Protein AF-T2IXF7-F1 (afdb_monomer_lite)

pLDDT: mean 86.43, std 7.46, range [67.62, 96.06]

Structure (mmCIF, N/CA/C/O backbone):
data_AF-T2IXF7-F1
#
_entry.id   AF-T2IXF7-F1
#
loop_
_atom_site.group_PDB
_atom_site.id
_atom_site.type_symbol
_atom_site.label_atom_id
_atom_site.label_alt_id
_atom_site.label_comp_id
_atom_site.label_asym_id
_atom_site.label_entity_id
_atom_site.label_seq_id
_atom_site.pdbx_PDB_ins_code
_atom_site.Cartn_x
_atom_site.Cartn_y
_atom_site.Cartn_z
_atom_site.occupancy
_atom_site.B_iso_or_equiv
_atom_site.auth_seq_id
_atom_site.auth_comp_id
_atom_site.auth_asym_id
_atom_site.auth_atom_id
_atom_site.pdbx_PDB_model_num
ATOM 1 N N . MET A 1 1 ? 11.975 3.151 -16.600 1.00 67.62 1 MET A N 1
ATOM 2 C CA . MET A 1 1 ? 11.250 3.579 -15.386 1.00 67.62 1 MET A CA 1
ATOM 3 C C . MET A 1 1 ? 10.549 2.363 -14.819 1.00 67.62 1 MET A C 1
ATOM 5 O O . MET A 1 1 ? 9.903 1.658 -15.586 1.00 67.62 1 MET A O 1
ATOM 9 N N . ARG A 1 2 ? 10.739 2.074 -13.529 1.00 76.69 2 ARG A N 1
ATOM 10 C CA . ARG 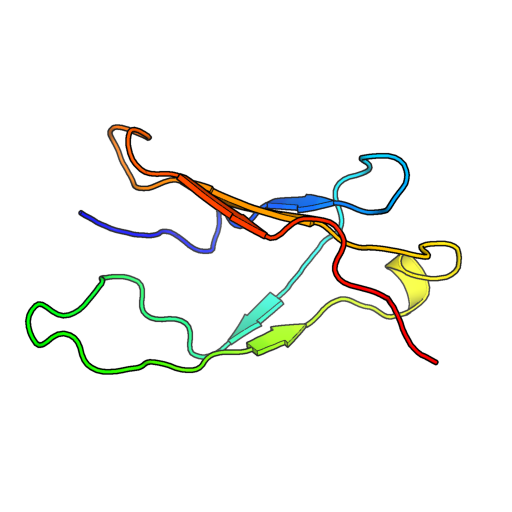A 1 2 ? 10.253 0.846 -12.887 1.00 76.69 2 ARG A CA 1
ATOM 11 C C . ARG A 1 2 ? 9.535 1.193 -11.592 1.00 76.69 2 ARG A C 1
ATOM 13 O O . ARG A 1 2 ? 10.035 2.027 -10.842 1.00 76.69 2 ARG A O 1
ATOM 20 N N . PHE A 1 3 ? 8.416 0.532 -11.320 1.00 76.88 3 PHE A N 1
ATOM 21 C CA . PHE A 1 3 ? 7.711 0.654 -10.050 1.00 76.88 3 PHE A CA 1
ATOM 22 C C . PHE A 1 3 ? 7.928 -0.609 -9.230 1.00 76.88 3 PHE A C 1
ATOM 24 O O . PHE A 1 3 ? 7.455 -1.694 -9.564 1.00 76.88 3 PHE A O 1
ATOM 31 N N . LEU A 1 4 ? 8.673 -0.468 -8.138 1.00 81.06 4 LEU A N 1
ATOM 32 C CA . LEU A 1 4 ? 8.889 -1.562 -7.205 1.00 81.06 4 LEU A CA 1
ATOM 33 C C . LEU A 1 4 ? 7.786 -1.517 -6.152 1.00 81.06 4 LEU A C 1
ATOM 35 O O . LEU A 1 4 ? 7.845 -0.709 -5.236 1.00 81.06 4 LEU A O 1
ATOM 39 N N . TYR A 1 5 ? 6.782 -2.390 -6.242 1.00 79.38 5 TYR A N 1
ATOM 40 C CA . TYR A 1 5 ? 5.686 -2.404 -5.257 1.00 79.38 5 TYR A CA 1
ATOM 41 C C . TYR A 1 5 ? 6.107 -2.832 -3.852 1.00 79.38 5 TYR A C 1
ATOM 43 O O . TYR A 1 5 ? 5.337 -2.655 -2.915 1.00 79.38 5 TYR A O 1
ATOM 51 N N . SER A 1 6 ? 7.334 -3.330 -3.678 1.00 79.38 6 SER A N 1
ATOM 52 C CA . SER A 1 6 ? 7.968 -3.417 -2.359 1.00 79.38 6 SER A CA 1
ATOM 53 C C . SER A 1 6 ? 8.100 -2.052 -1.677 1.00 79.38 6 SER A C 1
ATOM 55 O O . SER A 1 6 ? 8.270 -1.998 -0.466 1.00 79.38 6 SER A O 1
ATOM 57 N N . PHE A 1 7 ? 8.045 -0.958 -2.441 1.00 84.81 7 PHE A N 1
ATOM 58 C CA . PHE A 1 7 ? 8.063 0.422 -1.956 1.00 84.81 7 PHE A CA 1
ATOM 59 C C . PHE A 1 7 ? 6.669 1.053 -1.935 1.00 84.81 7 PHE A C 1
ATOM 61 O O . PHE A 1 7 ? 6.559 2.258 -1.723 1.00 84.81 7 PHE A O 1
ATOM 68 N N . LEU A 1 8 ? 5.602 0.270 -2.155 1.00 90.81 8 LEU A N 1
ATOM 69 C CA . LEU A 1 8 ? 4.247 0.767 -1.956 1.00 90.81 8 LEU A CA 1
ATOM 70 C C . LEU A 1 8 ? 4.063 1.078 -0.471 1.00 90.81 8 LEU A C 1
ATOM 72 O O . LEU A 1 8 ? 3.951 0.182 0.364 1.00 90.81 8 LEU A O 1
ATOM 76 N N . GLU A 1 9 ? 4.007 2.362 -0.159 1.00 93.81 9 GLU A N 1
ATOM 77 C CA . GLU A 1 9 ? 3.686 2.843 1.166 1.00 93.81 9 GLU A CA 1
ATOM 78 C C . GLU A 1 9 ? 2.167 2.921 1.296 1.00 93.81 9 GLU A C 1
ATOM 80 O O . GLU A 1 9 ? 1.495 3.637 0.551 1.00 93.81 9 GLU A O 1
ATOM 85 N N . VAL A 1 10 ? 1.629 2.181 2.260 1.00 94.88 10 VAL A N 1
ATOM 86 C CA . VAL A 1 10 ? 0.232 2.278 2.670 1.00 94.88 10 VAL A CA 1
ATOM 87 C C . VAL A 1 10 ? 0.197 2.924 4.041 1.00 94.88 10 VAL A C 1
ATOM 89 O O . VAL A 1 10 ? 0.830 2.425 4.967 1.00 94.88 10 VAL A O 1
ATOM 92 N N . LYS A 1 11 ? -0.542 4.020 4.180 1.00 95.75 11 LYS A N 1
ATOM 93 C CA . LYS A 1 11 ? -0.719 4.731 5.447 1.00 95.75 11 LYS A CA 1
ATOM 94 C C . LYS A 1 11 ? -2.184 4.842 5.824 1.00 95.75 11 LYS A C 1
ATOM 96 O O . LYS A 1 11 ? -3.043 5.004 4.958 1.00 95.75 11 LYS A O 1
ATOM 101 N N . ASP A 1 12 ? -2.444 4.779 7.119 1.00 94.69 12 ASP A N 1
ATOM 102 C CA . ASP A 1 12 ? -3.761 5.011 7.698 1.00 94.69 12 ASP A CA 1
ATOM 103 C C . ASP A 1 12 ? -4.074 6.507 7.865 1.00 94.69 12 ASP A C 1
ATOM 105 O O . ASP A 1 12 ? -3.257 7.376 7.543 1.00 94.69 12 ASP A O 1
ATOM 109 N N . SER A 1 13 ? -5.257 6.824 8.395 1.00 92.75 13 SER A N 1
ATOM 110 C CA . SER A 1 13 ? -5.696 8.211 8.594 1.00 92.75 13 SER A CA 1
ATOM 111 C C . SER A 1 13 ? -4.857 8.999 9.611 1.00 92.75 13 SER A C 1
ATOM 113 O O . SER A 1 13 ? -4.959 10.220 9.664 1.00 92.75 13 SER A O 1
ATOM 115 N N . GLN A 1 14 ? -4.037 8.324 10.422 1.00 92.44 14 GLN A N 1
ATOM 116 C CA . GLN A 1 14 ? -3.097 8.926 11.374 1.00 92.44 14 GLN A CA 1
ATOM 117 C C . GLN A 1 14 ? -1.671 9.021 10.797 1.00 92.44 14 GLN A C 1
ATOM 119 O O . GLN A 1 14 ? -0.743 9.429 11.493 1.00 92.44 14 GLN A O 1
ATOM 124 N N . GLY A 1 15 ? -1.471 8.626 9.534 1.00 92.31 15 GLY A N 1
ATOM 125 C CA . GLY A 1 15 ? -0.167 8.588 8.874 1.00 92.31 15 GLY A CA 1
ATOM 126 C C . GLY A 1 15 ? 0.699 7.386 9.261 1.00 92.31 15 GLY A C 1
ATOM 127 O O . GLY A 1 15 ? 1.874 7.345 8.887 1.00 92.31 15 GLY A O 1
ATOM 128 N N . ARG A 1 16 ? 0.153 6.401 9.988 1.00 93.12 16 ARG A N 1
ATOM 129 C CA . ARG A 1 16 ? 0.872 5.182 10.385 1.00 93.12 16 ARG A CA 1
ATOM 130 C C . ARG A 1 16 ? 0.991 4.247 9.190 1.00 93.12 16 ARG A C 1
ATOM 132 O O . ARG A 1 16 ? -0.002 3.980 8.517 1.00 93.12 16 ARG A O 1
ATOM 139 N N . ALA A 1 17 ? 2.193 3.733 8.946 1.00 93.94 17 ALA A N 1
ATOM 140 C CA . ALA A 1 17 ? 2.423 2.760 7.885 1.00 93.94 17 ALA A CA 1
ATOM 141 C C . ALA A 1 17 ? 1.746 1.417 8.214 1.00 93.94 17 ALA A C 1
ATOM 143 O O . ALA A 1 17 ? 1.866 0.910 9.330 1.00 93.94 17 ALA A O 1
ATOM 144 N N . LEU A 1 18 ? 1.062 0.836 7.229 1.00 93.81 18 LEU A N 1
ATOM 145 C CA . LEU A 1 18 ? 0.397 -0.459 7.311 1.00 93.81 18 LEU A CA 1
ATOM 146 C C . LEU A 1 18 ? 1.098 -1.457 6.396 1.00 93.81 18 LEU A C 1
ATOM 148 O O . LEU A 1 18 ? 1.469 -1.141 5.265 1.00 93.81 18 LEU A O 1
ATOM 152 N N . SER A 1 19 ? 1.227 -2.695 6.863 1.00 92.50 19 SER A N 1
ATOM 153 C CA . SER A 1 19 ? 1.660 -3.790 6.002 1.00 92.50 19 SER A CA 1
ATOM 154 C C . SER A 1 19 ? 0.592 -4.096 4.956 1.00 92.50 19 SER A C 1
ATOM 156 O O . SER A 1 19 ? -0.592 -4.225 5.276 1.00 92.50 19 SER A O 1
ATOM 158 N N . ALA A 1 20 ? 1.029 -4.269 3.713 1.00 92.12 20 ALA A N 1
ATOM 159 C CA . ALA A 1 20 ? 0.173 -4.636 2.600 1.00 92.12 20 ALA A CA 1
ATOM 160 C C . ALA A 1 20 ? 0.858 -5.682 1.718 1.00 92.12 20 ALA A C 1
ATOM 162 O O . ALA A 1 20 ? 2.080 -5.705 1.583 1.00 92.12 20 ALA A O 1
ATOM 163 N N . ILE A 1 21 ? 0.053 -6.545 1.110 1.00 91.19 21 ILE A N 1
ATOM 164 C CA . ILE A 1 21 ? 0.496 -7.543 0.139 1.00 91.19 21 ILE A CA 1
ATOM 165 C C . ILE A 1 21 ? -0.002 -7.095 -1.226 1.00 91.19 21 ILE A C 1
ATOM 167 O O . ILE A 1 21 ? -1.190 -6.819 -1.397 1.00 91.19 21 ILE A O 1
ATOM 171 N N . THR A 1 22 ? 0.897 -7.033 -2.199 1.00 89.44 22 THR A N 1
ATOM 172 C CA . THR A 1 22 ? 0.549 -6.714 -3.581 1.00 89.44 22 THR A CA 1
ATOM 173 C C . THR A 1 22 ? 0.489 -7.983 -4.419 1.00 89.44 22 THR A C 1
ATOM 175 O O . THR A 1 22 ? 1.367 -8.838 -4.348 1.00 89.44 22 THR A O 1
ATOM 178 N N . GLU A 1 23 ? -0.571 -8.128 -5.207 1.00 88.81 23 GLU A N 1
ATOM 179 C CA . GLU A 1 23 ? -0.782 -9.279 -6.083 1.00 88.81 23 GLU A CA 1
ATOM 180 C C . GLU A 1 23 ? -1.091 -8.813 -7.495 1.00 88.81 23 GLU A C 1
ATOM 182 O O . GLU A 1 23 ? -2.007 -8.017 -7.707 1.00 88.81 23 GLU A O 1
ATOM 187 N N . GLY A 1 24 ? -0.334 -9.345 -8.459 1.00 80.75 24 GLY A N 1
ATOM 188 C CA . GLY A 1 24 ? -0.545 -9.065 -9.872 1.00 80.75 24 GLY A CA 1
ATOM 189 C C . GLY A 1 24 ? -0.490 -7.577 -10.180 1.00 80.75 24 GLY A C 1
ATOM 190 O O . GLY A 1 24 ? -1.374 -7.114 -10.871 1.00 80.75 24 GLY A O 1
ATOM 191 N N . LEU A 1 25 ? 0.482 -6.841 -9.623 1.00 80.62 25 LEU A N 1
ATOM 192 C CA . LEU A 1 25 ? 0.848 -5.472 -10.003 1.00 80.62 25 LEU A CA 1
ATOM 193 C C . LEU A 1 25 ? 2.115 -5.531 -10.901 1.00 80.62 25 LEU A C 1
ATOM 195 O O . LEU A 1 25 ? 3.049 -6.271 -10.579 1.00 80.62 25 LEU A O 1
ATOM 199 N N . LEU A 1 26 ? 2.160 -4.814 -12.037 1.00 74.19 26 LEU A N 1
ATOM 200 C CA . LEU A 1 26 ? 3.268 -4.887 -13.017 1.00 74.19 26 LEU A CA 1
ATOM 201 C C . LEU A 1 26 ? 4.521 -4.149 -12.552 1.00 74.19 26 LEU A C 1
ATOM 203 O O . LEU A 1 26 ? 4.493 -2.941 -12.356 1.00 74.19 26 LEU A O 1
ATOM 207 N N . GLN A 1 27 ? 5.652 -4.841 -12.437 1.00 72.56 27 GLN A N 1
ATOM 208 C CA . GLN A 1 27 ? 6.899 -4.198 -11.993 1.00 72.56 27 GLN A CA 1
ATOM 209 C C . GLN A 1 27 ? 7.354 -3.062 -12.931 1.00 72.56 27 GLN A C 1
ATOM 211 O O . GLN A 1 27 ? 8.048 -2.141 -12.507 1.00 72.56 27 GLN A O 1
ATOM 216 N N . GLU A 1 28 ? 6.962 -3.108 -14.203 1.00 74.44 28 GLU A N 1
ATOM 217 C CA . GLU A 1 28 ? 7.292 -2.110 -15.220 1.00 74.44 28 GLU A CA 1
ATOM 218 C C . GLU A 1 28 ? 6.020 -1.641 -15.918 1.00 74.44 28 GLU A C 1
ATOM 220 O O . GLU A 1 28 ? 5.170 -2.457 -16.274 1.00 74.44 28 GLU A O 1
ATOM 225 N N . LEU A 1 29 ? 5.893 -0.326 -16.121 1.00 71.81 29 LEU A N 1
ATOM 226 C CA . LEU A 1 29 ? 4.804 0.206 -16.933 1.00 71.81 29 LEU A CA 1
ATOM 227 C C . LEU A 1 29 ? 5.048 -0.167 -18.398 1.00 71.81 29 LEU A C 1
ATOM 229 O O . LEU A 1 29 ? 6.104 0.181 -18.937 1.00 71.81 29 LEU A O 1
ATOM 233 N N . PRO A 1 30 ? 4.096 -0.843 -19.054 1.00 70.06 30 PRO A N 1
ATOM 234 C CA . PRO A 1 30 ? 4.250 -1.204 -20.445 1.00 70.06 30 PRO A CA 1
ATOM 235 C C . PRO A 1 30 ? 4.109 0.053 -21.328 1.00 70.06 30 PRO A C 1
ATOM 237 O O . PRO A 1 30 ? 3.380 0.989 -20.989 1.00 70.06 30 PRO A O 1
ATOM 240 N N . PRO A 1 31 ? 4.813 0.111 -22.470 1.00 72.38 31 PRO A N 1
ATOM 241 C CA . PRO A 1 31 ? 4.864 1.303 -23.320 1.00 72.38 31 PRO A CA 1
ATOM 242 C C . PRO A 1 31 ? 3.562 1.577 -24.092 1.00 72.38 31 PRO A C 1
ATOM 244 O O . PRO A 1 31 ? 3.417 2.641 -24.684 1.00 72.38 31 PRO A O 1
ATOM 247 N N . ASN A 1 32 ? 2.625 0.628 -24.112 1.00 78.12 32 ASN A N 1
ATOM 248 C CA . ASN A 1 32 ? 1.421 0.625 -24.948 1.00 78.12 32 ASN A CA 1
ATOM 249 C C . ASN A 1 32 ? 0.187 1.281 -24.296 1.00 78.12 32 ASN A C 1
ATOM 251 O O . ASN A 1 32 ? -0.909 1.164 -24.837 1.00 78.12 32 ASN A O 1
ATOM 255 N N . SER A 1 33 ? 0.346 1.975 -23.163 1.00 71.44 33 SER A N 1
ATOM 256 C CA . SER A 1 33 ? -0.750 2.650 -22.440 1.00 71.44 33 SER A CA 1
ATOM 257 C C . SER A 1 33 ? -1.924 1.734 -22.061 1.00 71.44 33 SER A C 1
ATOM 259 O O . SER A 1 33 ? -3.032 2.215 -21.827 1.00 71.44 33 SER A O 1
ATOM 261 N N . GLU A 1 34 ? -1.705 0.420 -21.987 1.00 78.19 34 GLU A N 1
ATOM 262 C CA . GLU A 1 34 ? -2.738 -0.512 -21.547 1.00 78.19 34 GLU A CA 1
ATOM 263 C C . GLU A 1 34 ? -3.046 -0.336 -20.059 1.00 78.19 34 GLU A C 1
ATOM 265 O O . GLU A 1 34 ? -2.160 -0.140 -19.222 1.00 78.19 34 GLU A O 1
ATOM 270 N N . ASN A 1 35 ? -4.333 -0.440 -19.727 1.00 76.81 35 ASN A N 1
ATOM 271 C CA . ASN A 1 35 ? -4.776 -0.443 -18.343 1.00 76.81 35 ASN A CA 1
ATOM 272 C C . ASN A 1 35 ? -4.398 -1.764 -17.687 1.00 76.81 35 ASN A C 1
ATOM 274 O O . ASN A 1 35 ? -4.707 -2.839 -18.202 1.00 76.81 35 ASN A O 1
ATOM 278 N N . PHE A 1 36 ? -3.803 -1.674 -16.503 1.00 76.50 36 PHE A N 1
ATOM 279 C CA . PHE A 1 36 ? -3.435 -2.841 -15.728 1.00 76.50 36 PHE A CA 1
ATOM 280 C C . PHE A 1 36 ? -4.071 -2.812 -14.341 1.00 76.50 36 PHE A C 1
ATOM 282 O O . PHE A 1 36 ? -4.171 -1.764 -13.704 1.00 76.50 36 PHE A O 1
ATOM 289 N N . VAL A 1 37 ? -4.504 -3.983 -13.878 1.00 82.00 37 VAL A N 1
ATOM 290 C CA . VAL A 1 37 ? -5.219 -4.148 -12.613 1.00 82.00 37 VAL A CA 1
ATOM 291 C C . VAL A 1 37 ? -4.455 -5.131 -11.745 1.00 82.00 37 VAL A C 1
ATOM 293 O O . VAL A 1 37 ? -4.229 -6.269 -12.145 1.00 82.00 37 VAL A O 1
ATOM 296 N N . GLY A 1 38 ? -4.134 -4.707 -10.527 1.00 84.69 38 GLY A N 1
ATOM 297 C CA . GLY A 1 38 ? -3.662 -5.592 -9.470 1.00 84.69 38 GLY A CA 1
ATOM 298 C C . GLY A 1 38 ? -4.405 -5.349 -8.168 1.00 84.69 38 GLY A C 1
ATOM 299 O O . GLY A 1 38 ? -5.315 -4.520 -8.088 1.00 84.69 38 GLY A O 1
ATOM 300 N N . LYS A 1 39 ? -4.035 -6.107 -7.141 1.00 90.44 39 LYS A N 1
ATOM 301 C CA . LYS A 1 39 ? -4.689 -6.081 -5.832 1.00 90.44 39 LYS A CA 1
ATOM 302 C C . LYS A 1 39 ? -3.699 -5.677 -4.754 1.00 90.44 39 LYS A C 1
ATOM 304 O O . LYS A 1 39 ? -2.560 -6.135 -4.746 1.00 90.44 39 LYS A O 1
ATOM 309 N N . VAL A 1 40 ? -4.174 -4.868 -3.815 1.00 90.94 40 VAL A N 1
ATOM 310 C CA . VAL A 1 40 ? -3.485 -4.558 -2.561 1.00 90.94 40 VAL A CA 1
ATOM 311 C C . VAL A 1 40 ? -4.333 -5.140 -1.437 1.00 90.94 40 VAL A C 1
ATOM 313 O O . VAL A 1 40 ? -5.489 -4.760 -1.269 1.00 90.94 40 VAL A O 1
ATOM 316 N N . LYS A 1 41 ? -3.786 -6.103 -0.698 1.00 92.50 41 LYS A N 1
ATOM 317 C CA . LYS A 1 41 ? -4.444 -6.749 0.439 1.00 92.50 41 LYS A CA 1
ATOM 318 C C . LYS A 1 41 ? -3.851 -6.211 1.728 1.00 92.50 41 LYS A C 1
ATOM 320 O O . LYS A 1 41 ? -2.642 -6.283 1.929 1.00 92.50 41 LYS A O 1
ATOM 325 N N . ILE A 1 42 ? -4.708 -5.714 2.608 1.00 92.50 42 ILE A N 1
ATOM 326 C CA . ILE A 1 42 ? -4.321 -5.185 3.914 1.00 92.50 42 ILE A CA 1
ATOM 327 C C . ILE A 1 42 ? -5.046 -6.028 4.971 1.00 92.50 42 ILE A C 1
ATOM 329 O O . ILE A 1 42 ? -6.268 -6.176 4.876 1.00 92.50 42 ILE A O 1
ATOM 333 N N . PRO A 1 43 ? -4.340 -6.616 5.953 1.00 92.12 43 PRO A N 1
ATOM 334 C CA . PRO A 1 43 ? -4.983 -7.331 7.050 1.00 92.12 43 PRO A CA 1
ATOM 335 C C . PRO A 1 43 ? -5.974 -6.429 7.794 1.00 92.12 43 PRO A C 1
ATOM 337 O O . PRO A 1 43 ? -5.606 -5.350 8.253 1.00 92.12 43 PRO A O 1
ATOM 340 N N . SER A 1 44 ? -7.221 -6.878 7.954 1.00 89.00 44 SER A N 1
ATOM 341 C CA . SER A 1 44 ? -8.306 -6.075 8.544 1.00 89.00 44 SER A CA 1
ATOM 342 C C . SER A 1 44 ? -7.998 -5.580 9.959 1.00 89.00 44 SER A C 1
ATOM 344 O O . SER 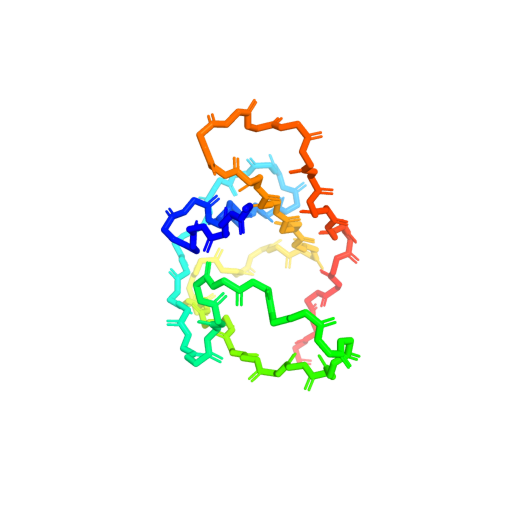A 1 44 ? -8.346 -4.452 10.296 1.00 89.00 44 SER A O 1
ATOM 346 N N . ALA A 1 45 ? -7.266 -6.372 10.749 1.00 89.62 45 ALA A N 1
ATOM 347 C CA . ALA A 1 45 ? -6.820 -6.000 12.091 1.00 89.62 45 ALA A CA 1
ATOM 348 C C . ALA A 1 45 ? -5.981 -4.706 12.124 1.00 89.62 45 ALA A C 1
ATOM 350 O O . ALA A 1 45 ? -5.956 -4.025 13.146 1.00 89.62 45 ALA A O 1
ATOM 351 N N . LEU A 1 46 ? -5.324 -4.345 11.015 1.00 90.38 46 LEU A N 1
ATOM 352 C CA . LEU A 1 46 ? -4.532 -3.118 10.892 1.00 90.38 46 LEU A CA 1
ATOM 353 C C . LEU A 1 46 ? -5.380 -1.886 10.524 1.00 90.38 46 LEU A C 1
ATOM 355 O O . LEU A 1 46 ? -4.888 -0.766 10.603 1.00 90.38 46 LEU A O 1
ATOM 359 N N . ILE A 1 47 ? -6.646 -2.076 10.132 1.00 88.06 47 ILE A N 1
ATOM 360 C CA . ILE A 1 47 ? -7.550 -1.021 9.631 1.00 88.06 47 ILE A CA 1
ATOM 361 C C . ILE A 1 47 ? -8.684 -0.722 10.635 1.00 88.06 47 ILE A C 1
ATOM 363 O O . ILE A 1 47 ? -9.595 0.053 10.348 1.00 88.06 47 ILE A O 1
ATOM 367 N N . ASN A 1 48 ? -8.650 -1.319 11.832 1.00 80.00 48 ASN A N 1
ATOM 368 C CA . ASN A 1 48 ? -9.767 -1.302 12.787 1.00 80.00 48 ASN A CA 1
ATOM 369 C C . ASN A 1 48 ? -10.260 0.093 13.211 1.00 80.00 48 ASN A C 1
ATOM 371 O O . ASN A 1 48 ? -11.439 0.221 13.527 1.00 80.00 48 ASN A O 1
ATOM 375 N N . ASP A 1 49 ? -9.435 1.135 13.140 1.00 81.00 49 ASP A N 1
ATOM 376 C CA . ASP A 1 49 ? -9.849 2.511 13.470 1.00 81.00 49 ASP A CA 1
ATOM 377 C C . ASP A 1 49 ? -9.625 3.499 12.317 1.00 81.00 49 ASP A C 1
ATOM 379 O O . ASP A 1 49 ? -9.880 4.695 12.458 1.00 81.00 49 ASP A O 1
ATOM 383 N N . SER A 1 50 ? -9.141 3.022 11.166 1.00 88.25 50 SER A N 1
ATOM 384 C CA . SER A 1 50 ? -8.826 3.906 10.047 1.00 88.25 50 SER A CA 1
ATOM 385 C C . SER A 1 50 ? -10.074 4.234 9.244 1.00 88.25 50 SER A C 1
ATOM 387 O O . SER A 1 50 ? -10.765 3.338 8.762 1.00 88.25 50 SER A O 1
ATOM 389 N N . GLN A 1 51 ? -10.330 5.525 9.054 1.00 91.19 51 GLN A N 1
ATOM 390 C CA . GLN A 1 51 ? -11.429 6.015 8.214 1.00 91.19 51 GLN A CA 1
ATOM 391 C C . GLN A 1 51 ? -11.001 6.140 6.752 1.00 91.19 51 GLN A C 1
ATOM 393 O O . GLN A 1 51 ? -11.803 5.947 5.838 1.00 91.19 51 GLN A O 1
ATOM 398 N N . THR A 1 52 ? -9.725 6.454 6.533 1.00 95.19 52 THR A N 1
ATOM 399 C CA . THR A 1 52 ? -9.144 6.628 5.206 1.00 95.19 52 THR A CA 1
ATOM 400 C C . THR A 1 52 ? -7.789 5.947 5.106 1.00 95.19 52 THR A C 1
ATOM 402 O O . THR A 1 52 ? -7.123 5.697 6.108 1.00 95.19 52 THR A O 1
ATOM 405 N N . LEU A 1 53 ? -7.382 5.625 3.886 1.00 95.25 53 LEU A N 1
ATOM 406 C CA . LEU A 1 53 ? -6.047 5.148 3.562 1.00 95.25 53 LEU A CA 1
ATOM 407 C C . LEU A 1 53 ? -5.394 6.099 2.561 1.00 95.25 53 LEU A C 1
ATOM 409 O O . LEU A 1 53 ? -6.065 6.814 1.811 1.00 95.25 53 LEU A O 1
ATOM 413 N N . SER A 1 54 ? -4.069 6.085 2.530 1.00 96.06 54 SER A N 1
ATOM 414 C CA . SER A 1 54 ? -3.293 6.725 1.475 1.00 96.06 54 SER A CA 1
ATOM 415 C C . SER A 1 54 ? -2.227 5.781 0.960 1.00 96.06 54 SER A C 1
ATOM 417 O O . SER A 1 54 ? -1.576 5.080 1.737 1.00 96.06 54 SER A O 1
ATOM 419 N N . PHE A 1 55 ? -2.095 5.736 -0.359 1.00 94.44 55 PHE A N 1
ATOM 420 C CA . PHE A 1 55 ? -1.107 4.945 -1.068 1.00 94.44 55 PHE A CA 1
ATOM 421 C C . PHE A 1 55 ? -0.108 5.891 -1.718 1.00 94.44 55 PHE A C 1
ATOM 423 O O . PHE 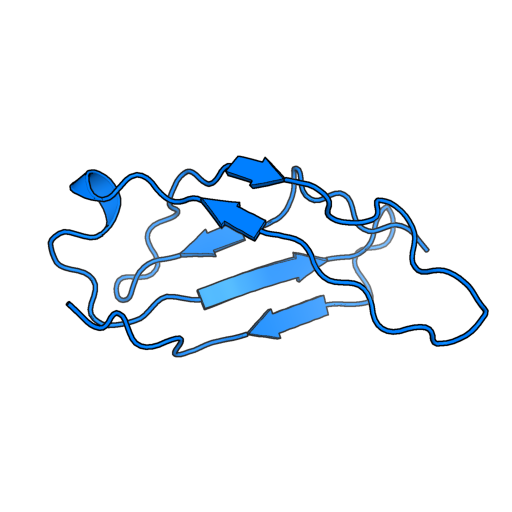A 1 55 ? -0.486 6.878 -2.356 1.00 94.44 55 PHE A O 1
ATOM 430 N N . ASN A 1 56 ? 1.167 5.575 -1.565 1.00 93.69 56 ASN A N 1
ATOM 431 C CA . ASN A 1 56 ? 2.250 6.301 -2.194 1.00 93.69 56 ASN A CA 1
ATOM 432 C C . ASN A 1 56 ? 3.236 5.309 -2.805 1.00 93.69 56 ASN A C 1
ATOM 434 O O . ASN A 1 56 ? 3.634 4.341 -2.161 1.00 93.69 56 ASN A O 1
ATOM 438 N N . LEU A 1 57 ? 3.610 5.543 -4.054 1.00 90.38 57 LEU A N 1
ATOM 439 C CA . LEU A 1 57 ? 4.572 4.725 -4.767 1.00 90.38 57 LEU A CA 1
ATOM 440 C C . LEU A 1 57 ? 5.442 5.616 -5.645 1.00 90.38 57 LEU A C 1
ATOM 442 O O . LEU A 1 57 ? 4.933 6.366 -6.477 1.00 90.38 57 LEU A O 1
ATOM 446 N N . THR A 1 58 ? 6.753 5.506 -5.478 1.00 88.94 58 THR A N 1
ATOM 447 C CA . THR A 1 58 ? 7.738 6.220 -6.290 1.00 88.94 58 THR A CA 1
ATOM 448 C C . THR A 1 58 ? 8.412 5.280 -7.281 1.00 88.94 58 THR A C 1
ATOM 450 O O . THR A 1 58 ? 8.482 4.063 -7.077 1.00 88.94 58 THR A O 1
ATOM 453 N N . ASP A 1 59 ? 8.880 5.836 -8.394 1.00 86.62 59 ASP A N 1
ATOM 454 C CA . ASP A 1 59 ? 9.686 5.092 -9.352 1.00 86.62 59 ASP A CA 1
ATOM 455 C C . ASP A 1 59 ? 11.123 4.866 -8.845 1.00 86.62 59 ASP A C 1
ATOM 457 O O . ASP A 1 59 ? 11.638 5.576 -7.984 1.00 86.62 59 ASP A O 1
ATOM 461 N N . TYR A 1 60 ? 11.793 3.851 -9.390 1.00 83.06 60 TYR A N 1
ATOM 462 C CA . TYR A 1 60 ? 13.170 3.491 -9.041 1.00 83.06 60 TYR A CA 1
ATOM 463 C C . TYR A 1 60 ? 14.105 3.584 -10.262 1.00 83.06 60 TYR A C 1
ATOM 465 O O . TYR A 1 60 ? 13.683 3.222 -11.371 1.00 83.06 60 TYR A O 1
ATOM 473 N N . PRO A 1 61 ? 15.386 3.982 -10.086 1.00 86.62 61 PRO A N 1
ATOM 474 C CA . PRO A 1 61 ? 16.035 4.405 -8.831 1.00 86.62 61 PRO A CA 1
ATOM 475 C C . PRO A 1 61 ? 15.852 5.878 -8.463 1.00 86.62 61 PRO A C 1
ATOM 477 O O . PRO A 1 61 ? 16.059 6.242 -7.308 1.00 86.62 61 PRO A O 1
ATOM 480 N N . ASP A 1 62 ? 15.462 6.705 -9.428 1.00 86.75 62 ASP A N 1
ATOM 481 C CA . ASP A 1 62 ? 15.550 8.161 -9.323 1.00 86.75 62 ASP A CA 1
ATOM 482 C C . ASP A 1 62 ? 14.465 8.811 -8.443 1.00 86.75 62 ASP A C 1
ATOM 484 O O . ASP A 1 62 ? 14.656 9.955 -8.035 1.00 86.75 62 ASP A O 1
ATOM 488 N N . GLN A 1 63 ? 13.350 8.124 -8.154 1.00 86.19 63 GLN A N 1
ATOM 489 C CA . GLN A 1 63 ? 12.225 8.616 -7.335 1.00 86.19 63 GLN A CA 1
ATOM 490 C C . GLN A 1 63 ? 11.667 9.981 -7.780 1.00 86.19 63 GLN A C 1
ATOM 492 O O . GLN A 1 63 ? 11.291 10.817 -6.958 1.00 86.19 63 GLN A O 1
ATOM 497 N N . LYS A 1 64 ? 11.623 10.229 -9.092 1.00 86.44 64 LYS A N 1
ATOM 498 C CA . LYS A 1 64 ? 11.135 11.488 -9.681 1.00 86.44 64 LYS A CA 1
ATOM 499 C C . LYS A 1 64 ? 9.635 11.472 -9.949 1.00 86.44 64 LYS A C 1
ATOM 501 O O . LYS A 1 64 ? 9.004 12.526 -9.940 1.00 86.44 64 LYS A O 1
ATOM 50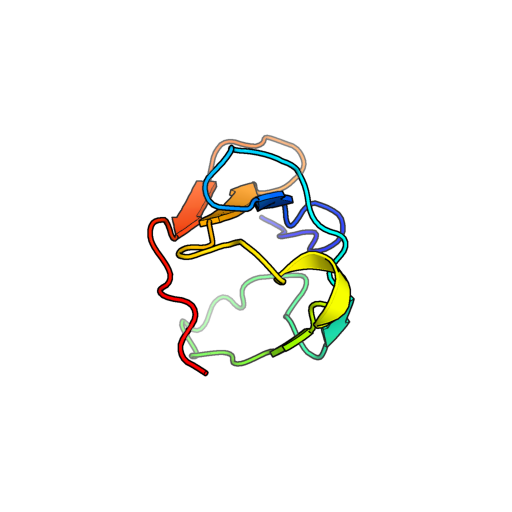6 N N . LEU A 1 65 ? 9.070 10.302 -10.224 1.00 83.06 65 LEU A N 1
ATOM 507 C CA . LEU A 1 65 ? 7.651 10.106 -10.463 1.00 83.06 65 LEU A CA 1
ATOM 508 C C . LEU A 1 65 ? 7.005 9.521 -9.212 1.00 83.06 65 LEU A C 1
ATOM 510 O O . LEU A 1 65 ? 7.429 8.489 -8.695 1.00 83.06 65 LEU A O 1
ATOM 514 N N . GLN A 1 66 ? 5.936 10.170 -8.765 1.00 87.00 66 GLN A N 1
ATOM 515 C CA . GLN A 1 66 ? 5.175 9.758 -7.601 1.00 87.00 66 GLN A CA 1
ATOM 516 C C . GLN A 1 66 ? 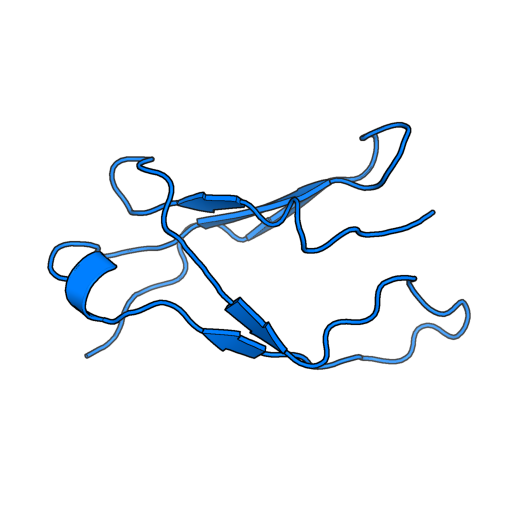3.729 9.478 -7.999 1.00 87.00 66 GLN A C 1
ATOM 518 O O . GLN A 1 66 ? 3.036 10.337 -8.542 1.00 87.00 66 GLN A O 1
ATOM 523 N N . LEU A 1 67 ? 3.269 8.274 -7.685 1.00 86.88 67 LEU A N 1
ATOM 524 C CA . LEU A 1 67 ? 1.865 7.910 -7.709 1.00 86.88 67 LEU A CA 1
ATOM 525 C C . LEU A 1 67 ? 1.334 8.051 -6.288 1.00 86.88 67 LEU A C 1
ATOM 527 O O . LEU A 1 67 ? 1.699 7.284 -5.398 1.00 86.88 67 LEU A O 1
ATOM 531 N N 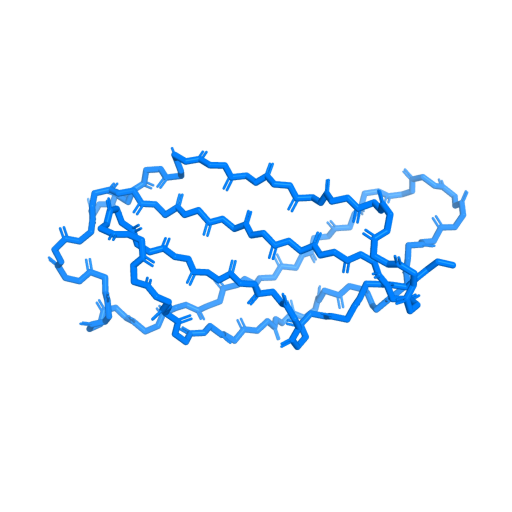. ASN A 1 68 ? 0.486 9.051 -6.076 1.00 91.38 68 ASN A N 1
ATOM 532 C CA . ASN A 1 68 ? -0.147 9.298 -4.793 1.00 91.38 68 ASN A CA 1
ATOM 533 C C . ASN A 1 68 ? -1.664 9.200 -4.937 1.00 91.38 68 ASN A C 1
ATOM 535 O O . ASN A 1 68 ? -2.263 9.876 -5.771 1.00 91.38 68 ASN A O 1
ATOM 539 N N . ILE A 1 69 ? -2.273 8.363 -4.104 1.00 93.06 69 ILE A N 1
ATOM 540 C CA . ILE A 1 69 ? -3.722 8.283 -3.951 1.00 93.06 69 ILE A CA 1
ATOM 541 C C . ILE A 1 69 ? -4.007 8.497 -2.473 1.00 93.06 69 ILE A C 1
ATOM 543 O O . ILE A 1 69 ? -3.696 7.645 -1.644 1.00 93.06 69 ILE A O 1
ATOM 547 N N . ALA A 1 70 ? -4.572 9.646 -2.133 1.00 93.44 70 ALA A N 1
ATOM 548 C CA . ALA A 1 70 ? -4.937 9.985 -0.766 1.00 93.44 70 ALA A CA 1
ATOM 549 C C . ALA A 1 70 ? -6.443 9.813 -0.537 1.00 93.44 70 ALA A C 1
ATOM 551 O O . ALA A 1 70 ? -7.224 9.773 -1.486 1.00 93.44 70 ALA A O 1
ATOM 552 N N . GLN A 1 71 ? -6.844 9.774 0.737 1.00 93.25 71 GLN A N 1
ATOM 553 C CA . GLN A 1 71 ? -8.250 9.811 1.154 1.00 93.25 71 GLN A CA 1
ATOM 554 C C . GLN A 1 71 ? -9.099 8.654 0.598 1.00 93.25 71 GLN A C 1
ATOM 556 O O . GLN A 1 71 ? -10.280 8.834 0.317 1.00 93.25 71 GLN A O 1
ATOM 561 N N . ILE A 1 72 ? -8.520 7.458 0.454 1.00 94.00 72 ILE A N 1
ATOM 562 C CA . ILE A 1 72 ? -9.261 6.251 0.067 1.00 94.00 72 ILE A CA 1
ATOM 563 C C . ILE A 1 72 ? -10.193 5.889 1.234 1.00 94.00 72 ILE A C 1
ATOM 565 O O . ILE A 1 72 ? -9.679 5.512 2.288 1.00 94.00 72 ILE A O 1
ATOM 569 N N . PRO A 1 73 ? -11.526 6.000 1.104 1.00 93.38 73 PRO A N 1
ATOM 570 C CA . PRO A 1 73 ? -12.431 5.731 2.214 1.00 93.38 73 PRO A CA 1
ATOM 571 C C . PRO A 1 73 ? -12.452 4.237 2.546 1.00 93.38 73 PRO A C 1
ATOM 573 O O . PRO A 1 73 ? -12.547 3.388 1.658 1.00 93.38 73 PRO A O 1
ATOM 576 N N . VAL A 1 74 ? -12.401 3.914 3.835 1.00 91.31 74 VAL A N 1
ATOM 577 C CA . VAL A 1 74 ? -12.602 2.548 4.325 1.00 91.31 74 VAL A CA 1
ATOM 578 C C . VAL A 1 74 ? -14.092 2.358 4.592 1.00 91.31 74 VAL A C 1
ATOM 580 O O . VAL A 1 74 ? -14.636 2.913 5.545 1.00 91.31 74 VAL A O 1
ATOM 583 N N . ILE A 1 75 ? -14.755 1.577 3.741 1.00 86.75 75 ILE A N 1
ATOM 584 C CA . ILE A 1 75 ? -16.174 1.226 3.883 1.00 86.75 75 ILE A CA 1
ATOM 585 C C . ILE A 1 75 ? -16.262 -0.176 4.496 1.00 86.75 75 ILE A C 1
ATOM 587 O O . ILE A 1 75 ? -15.521 -1.071 4.082 1.00 86.75 75 ILE A O 1
ATOM 591 N N . ARG A 1 76 ? -17.131 -0.346 5.497 1.00 76.44 76 ARG A N 1
ATOM 592 C CA . ARG A 1 76 ? -17.395 -1.619 6.185 1.00 76.44 76 ARG A CA 1
ATOM 593 C C . ARG A 1 76 ? -18.740 -2.192 5.784 1.00 76.44 76 ARG A C 1
ATOM 595 O O . ARG A 1 76 ? -19.671 -1.377 5.602 1.00 76.44 76 ARG A O 1
#

Sequence (76 aa):
MRFLYSFLEVKDSQGRALSAITEGLLQELPPNSENFVGKVKIPSALINDSQTLSFNLTDYPDQKLQLNIAQIPVIR

Foldseek 3Di:
DFWDCVQKFKAFPVRDTFDWDKAQDDRDDDPPPDDGDIDIHGPVVRCVPGQFMKIWTADPDPRPDIDIDTGHGDDD

Radius of gyration: 13.23 Å; chains: 1; bounding box: 33×21×38 Å

Secondary structure (DSSP, 8-state):
-EE-GGG-EEEETTS-EE--EEES--SB--TT------EEE--GGGSTT-SEEEEEEEEETT---EEEEEEEE---

Organism: NCBI:txid423472